Protein AF-A0A931U304-F1 (afdb_monomer_lite)

Sequence (114 aa):
MSAVVHAPSERRDVPLDFAAANCLLHEWGWTDGLPVIPPTEDLVRAMLARSPDPPGHVLGKMEPLNGTVTVEKVAANAVMAGCEPAYFPVVLASVKAVLQEQFQVGSTACTTGG

Structure (mmCIF, N/CA/C/O backbone):
data_AF-A0A931U304-F1
#
_entry.id   AF-A0A931U304-F1
#
loop_
_atom_site.group_PDB
_atom_site.id
_atom_site.type_symbol
_atom_site.label_atom_id
_atom_site.label_alt_id
_atom_site.label_comp_id
_atom_site.label_asym_id
_atom_site.label_entity_id
_atom_site.label_seq_id
_atom_site.pdbx_PDB_ins_code
_atom_site.Cartn_x
_atom_site.Cartn_y
_atom_site.Cartn_z
_atom_site.occupancy
_atom_site.B_iso_or_equiv
_atom_site.auth_seq_id
_atom_site.auth_comp_id
_atom_site.auth_asym_id
_atom_site.auth_atom_id
_atom_site.pdbx_PDB_model_num
ATOM 1 N N . MET A 1 1 ? -22.365 20.916 11.677 1.00 36.47 1 MET A N 1
ATOM 2 C CA . MET A 1 1 ? -21.921 19.582 11.222 1.00 36.47 1 MET A CA 1
ATOM 3 C C . MET A 1 1 ? -21.054 19.787 9.994 1.00 36.47 1 MET A C 1
ATOM 5 O O . MET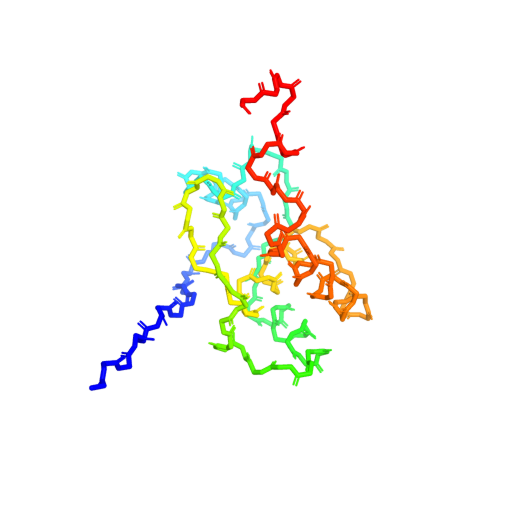 A 1 1 ? -21.590 20.174 8.968 1.00 36.47 1 MET A O 1
ATOM 9 N N . SER A 1 2 ? -19.735 19.647 10.117 1.00 30.95 2 SER A N 1
ATOM 10 C CA . SER A 1 2 ? -18.829 19.722 8.965 1.00 30.95 2 SER A CA 1
ATOM 11 C C . SER A 1 2 ? -18.521 18.295 8.526 1.00 30.95 2 SER A C 1
ATOM 13 O O . SER A 1 2 ? -18.055 17.503 9.344 1.00 30.95 2 SER A O 1
ATOM 15 N N . ALA A 1 3 ? -18.839 17.940 7.282 1.00 36.00 3 ALA A N 1
ATOM 16 C CA . ALA A 1 3 ? -18.410 16.673 6.706 1.00 36.00 3 ALA A CA 1
ATOM 17 C C . ALA A 1 3 ? -16.949 16.839 6.280 1.00 36.00 3 ALA A C 1
ATOM 19 O O . ALA A 1 3 ? -16.651 17.578 5.343 1.00 36.00 3 ALA A O 1
ATOM 20 N N . VAL A 1 4 ? -16.026 16.195 6.994 1.00 41.12 4 VAL A N 1
ATOM 21 C CA . VAL A 1 4 ? -14.629 16.127 6.560 1.00 41.12 4 VAL A CA 1
ATOM 22 C C . VAL A 1 4 ? -14.581 15.198 5.348 1.00 41.12 4 VAL A C 1
ATOM 24 O O . VAL A 1 4 ? -14.669 13.980 5.482 1.00 41.12 4 VAL A O 1
ATOM 27 N N . VAL A 1 5 ? -14.494 15.777 4.150 1.00 45.78 5 VAL A N 1
ATOM 28 C CA . VAL A 1 5 ? -14.226 15.028 2.919 1.00 45.78 5 VAL A CA 1
ATOM 29 C C . VAL A 1 5 ? -12.732 14.725 2.901 1.00 45.78 5 VAL A C 1
ATOM 31 O O . VAL A 1 5 ? -11.908 15.617 2.712 1.00 45.78 5 VAL A O 1
ATOM 34 N N . HIS A 1 6 ? -12.370 13.472 3.154 1.00 57.69 6 HIS A N 1
ATOM 35 C CA . HIS A 1 6 ? -10.987 13.029 3.038 1.00 57.69 6 HIS A CA 1
ATOM 36 C C . HIS A 1 6 ? -10.621 12.849 1.561 1.00 57.69 6 HIS A C 1
ATOM 38 O O . HIS A 1 6 ? -11.390 12.264 0.800 1.00 57.69 6 HIS A O 1
ATOM 44 N N . ALA A 1 7 ? -9.460 13.370 1.152 1.00 56.59 7 ALA A N 1
ATOM 45 C CA . ALA A 1 7 ? -9.050 13.353 -0.247 1.00 56.59 7 ALA A CA 1
ATOM 46 C C . ALA A 1 7 ? -8.864 11.908 -0.765 1.00 56.59 7 ALA A C 1
ATOM 48 O O . ALA A 1 7 ? -8.231 11.098 -0.069 1.00 56.59 7 ALA A O 1
ATOM 49 N N . PRO A 1 8 ? -9.391 11.587 -1.964 1.00 63.69 8 PRO A N 1
ATOM 50 C CA . PRO A 1 8 ? -9.156 10.306 -2.621 1.00 63.69 8 PRO A CA 1
ATOM 51 C C . PRO A 1 8 ? -7.676 10.137 -2.981 1.00 63.69 8 PRO A C 1
ATOM 53 O O . PRO A 1 8 ? -6.895 11.092 -2.944 1.00 63.69 8 PRO A O 1
ATOM 56 N N . SER A 1 9 ? -7.289 8.911 -3.321 1.00 78.50 9 SER A N 1
ATOM 57 C CA . SER A 1 9 ? -5.927 8.622 -3.779 1.00 78.50 9 SER A CA 1
ATOM 58 C C . SER A 1 9 ? -5.664 9.331 -5.113 1.00 78.50 9 SER A C 1
ATOM 60 O O . SER A 1 9 ? -6.528 9.345 -5.992 1.00 78.50 9 SER A O 1
ATOM 62 N N . GLU A 1 10 ? -4.488 9.943 -5.265 1.00 86.12 10 GLU A N 1
ATOM 63 C CA . GLU A 1 10 ? -4.092 10.608 -6.510 1.00 86.12 10 GLU A CA 1
ATOM 64 C C . GLU A 1 10 ? -3.753 9.563 -7.581 1.00 86.12 10 GLU A C 1
ATOM 66 O O . GLU A 1 10 ? -3.066 8.582 -7.300 1.00 86.12 10 GLU A O 1
ATOM 71 N N . ARG A 1 11 ? -4.223 9.777 -8.814 1.00 88.25 11 ARG A N 1
ATOM 72 C CA . ARG A 1 11 ? -3.891 8.936 -9.968 1.00 88.25 11 ARG A CA 1
ATOM 73 C C . ARG A 1 11 ? -2.825 9.660 -10.778 1.00 88.25 11 ARG A C 1
ATOM 75 O O . ARG A 1 11 ? -3.022 10.823 -11.125 1.00 88.25 11 ARG A O 1
ATOM 82 N N . ARG A 1 12 ? -1.714 8.981 -11.057 1.00 88.19 12 ARG A N 1
ATOM 83 C CA . ARG A 1 12 ? -0.588 9.517 -11.829 1.00 88.19 12 ARG A CA 1
ATOM 84 C C . ARG A 1 12 ? -0.258 8.571 -12.970 1.00 88.19 12 ARG A C 1
ATOM 86 O O . ARG A 1 12 ? -0.201 7.362 -12.758 1.00 88.19 12 ARG A O 1
ATOM 93 N N . ASP A 1 13 ? -0.009 9.130 -14.146 1.00 84.94 13 ASP A N 1
ATOM 94 C CA . ASP A 1 13 ? 0.512 8.359 -15.268 1.00 84.94 13 ASP A CA 1
ATOM 95 C C . ASP A 1 13 ? 1.967 7.978 -14.985 1.00 84.94 13 ASP A C 1
ATOM 97 O O . ASP A 1 13 ? 2.800 8.826 -14.654 1.00 84.94 13 ASP A O 1
ATOM 101 N N . VAL A 1 14 ? 2.265 6.687 -15.103 1.00 78.88 14 VAL A N 1
ATOM 102 C CA . VAL A 1 14 ? 3.603 6.123 -14.913 1.00 78.88 14 VAL A CA 1
ATOM 103 C C . VAL A 1 14 ? 4.004 5.317 -16.147 1.00 78.88 14 VAL A C 1
ATOM 105 O O . VAL A 1 14 ? 3.135 4.793 -16.850 1.00 78.88 14 VAL A O 1
ATOM 108 N N . PRO A 1 15 ? 5.310 5.191 -16.432 1.00 81.88 15 PRO A N 1
ATOM 109 C CA . PRO A 1 15 ? 5.797 4.285 -17.458 1.00 81.88 15 PRO A CA 1
ATOM 110 C C . PRO A 1 15 ? 5.278 2.864 -17.222 1.00 81.88 15 PRO A C 1
ATOM 112 O O . PRO A 1 15 ? 5.230 2.390 -16.090 1.00 81.88 15 PRO A O 1
ATOM 115 N N . LEU A 1 16 ? 4.943 2.162 -18.306 1.00 75.75 16 LEU A N 1
ATOM 116 C CA . LEU A 1 16 ? 4.582 0.740 -18.249 1.00 75.75 16 LEU A CA 1
ATOM 117 C C . LEU A 1 16 ? 5.798 -0.165 -17.995 1.00 75.75 16 LEU A C 1
ATOM 119 O O . LEU A 1 16 ? 5.641 -1.347 -17.701 1.00 75.75 16 LEU A O 1
ATOM 123 N N . ASP A 1 17 ? 7.007 0.386 -18.122 1.00 92.62 17 ASP A N 1
ATOM 124 C CA . ASP A 1 17 ? 8.238 -0.306 -17.771 1.00 92.62 17 ASP A CA 1
ATOM 125 C C . ASP A 1 17 ? 8.371 -0.440 -16.248 1.00 92.62 17 ASP A C 1
ATOM 127 O O . ASP A 1 17 ? 8.302 0.542 -15.507 1.00 92.62 17 ASP A O 1
ATOM 131 N N . PHE A 1 18 ? 8.588 -1.672 -15.787 1.00 90.88 18 PHE A N 1
ATOM 132 C CA . PHE A 1 18 ? 8.634 -2.000 -14.364 1.00 90.88 18 PHE A CA 1
ATOM 133 C C . PHE A 1 18 ? 9.766 -1.278 -13.622 1.00 90.88 18 PHE A C 1
ATOM 135 O O . PHE A 1 18 ? 9.564 -0.824 -12.492 1.00 90.88 18 PHE A O 1
ATOM 142 N N . ALA A 1 19 ? 10.949 -1.168 -14.235 1.00 93.56 19 ALA A N 1
ATOM 143 C CA . ALA A 1 19 ? 12.096 -0.527 -13.602 1.00 93.56 19 ALA A CA 1
ATOM 144 C C . ALA A 1 19 ? 11.876 0.987 -13.497 1.00 93.56 19 ALA A C 1
ATOM 146 O O . ALA A 1 19 ? 12.021 1.553 -12.414 1.00 93.56 19 ALA A O 1
ATOM 147 N N . ALA A 1 20 ? 11.437 1.626 -14.583 1.00 94.12 20 ALA A N 1
ATOM 148 C CA . ALA A 1 20 ? 11.132 3.052 -14.603 1.00 94.12 20 ALA A CA 1
ATOM 149 C C . ALA A 1 20 ? 9.996 3.423 -13.634 1.00 94.12 20 ALA A C 1
ATOM 151 O O . ALA A 1 20 ? 10.092 4.433 -12.937 1.00 94.12 20 ALA A O 1
ATOM 152 N N . ALA A 1 21 ? 8.950 2.594 -13.535 1.00 93.19 21 ALA A N 1
ATOM 153 C CA . ALA A 1 21 ? 7.884 2.790 -12.555 1.00 93.19 21 ALA A CA 1
ATOM 154 C C . ALA A 1 21 ? 8.426 2.754 -11.117 1.00 93.19 21 ALA A C 1
ATOM 156 O O . ALA A 1 21 ? 8.121 3.640 -10.324 1.00 93.19 21 ALA A O 1
ATOM 157 N N . ASN A 1 22 ? 9.274 1.776 -10.785 1.00 94.75 22 ASN A N 1
ATOM 158 C CA . ASN A 1 22 ? 9.873 1.676 -9.453 1.00 94.75 22 ASN A CA 1
ATOM 159 C C . ASN A 1 22 ? 10.812 2.848 -9.125 1.00 94.75 22 ASN A C 1
ATOM 161 O O . ASN A 1 22 ? 10.788 3.330 -7.993 1.00 94.75 22 ASN A O 1
ATOM 165 N N . CYS A 1 23 ? 11.575 3.358 -10.101 1.00 94.88 23 CYS A N 1
ATOM 166 C CA . CYS A 1 23 ? 12.370 4.575 -9.918 1.00 94.88 23 CYS A CA 1
ATOM 167 C C . CYS A 1 23 ? 11.489 5.770 -9.526 1.00 94.88 23 CYS A C 1
ATOM 169 O O . CYS A 1 23 ? 11.780 6.435 -8.536 1.00 94.88 23 CYS A O 1
ATOM 171 N N . LEU A 1 24 ? 10.373 5.994 -10.227 1.00 94.12 24 LEU A N 1
ATOM 172 C CA . LEU A 1 24 ? 9.454 7.093 -9.907 1.00 94.12 24 LEU A CA 1
ATOM 173 C C . LEU A 1 24 ? 8.784 6.933 -8.538 1.00 94.12 24 LEU A C 1
ATOM 175 O O . LEU A 1 24 ? 8.667 7.902 -7.791 1.00 94.12 24 LEU A O 1
ATOM 179 N N . LEU A 1 25 ? 8.356 5.716 -8.187 1.00 92.88 25 LEU A N 1
ATOM 180 C CA . LEU A 1 25 ? 7.752 5.443 -6.878 1.00 92.88 25 LEU A CA 1
ATOM 181 C C . LEU A 1 25 ? 8.733 5.736 -5.734 1.00 92.88 25 LEU A C 1
ATOM 183 O O . LEU A 1 25 ? 8.331 6.281 -4.702 1.00 92.88 25 LEU A O 1
ATOM 187 N N . HIS A 1 26 ? 10.016 5.433 -5.935 1.00 95.19 26 HIS A N 1
ATOM 188 C CA . HIS A 1 26 ? 11.066 5.787 -4.988 1.00 95.19 26 HIS A CA 1
ATOM 189 C C . HIS A 1 26 ? 11.324 7.301 -4.945 1.00 95.19 26 HIS A C 1
ATOM 191 O O . HIS A 1 26 ? 11.381 7.874 -3.858 1.00 95.19 26 HIS A O 1
ATOM 197 N N . GLU A 1 27 ? 11.405 7.974 -6.097 1.00 94.88 27 GLU A N 1
ATOM 198 C CA . GLU A 1 27 ? 11.568 9.436 -6.181 1.00 94.88 27 GLU A CA 1
ATOM 199 C C . GLU A 1 27 ? 10.426 10.199 -5.486 1.00 94.88 27 GLU A C 1
ATOM 201 O O . GLU A 1 27 ? 10.644 11.262 -4.905 1.00 94.88 27 GLU A O 1
ATOM 206 N N . TRP A 1 28 ? 9.209 9.649 -5.492 1.00 92.44 28 TRP A N 1
ATOM 207 C CA . TRP A 1 28 ? 8.061 10.194 -4.757 1.00 92.44 28 TRP A CA 1
ATOM 208 C C . TRP A 1 28 ? 8.047 9.844 -3.264 1.00 92.44 28 TRP A C 1
ATOM 210 O O . TRP A 1 28 ? 7.168 10.316 -2.539 1.00 92.44 28 TRP A O 1
ATOM 220 N N . GLY A 1 29 ? 8.987 9.021 -2.799 1.00 92.50 29 GLY A N 1
ATOM 221 C CA . GLY A 1 29 ? 9.076 8.569 -1.413 1.00 92.50 29 GLY A CA 1
ATOM 222 C C . GLY A 1 29 ? 7.994 7.562 -1.017 1.00 92.50 29 GLY A C 1
ATOM 223 O O . GLY A 1 29 ? 7.640 7.484 0.157 1.00 92.50 29 GLY A O 1
ATOM 224 N N . TRP A 1 30 ? 7.423 6.822 -1.973 1.00 90.94 30 TRP A N 1
ATOM 225 C CA . TRP A 1 30 ? 6.401 5.801 -1.692 1.00 90.94 30 TRP A CA 1
ATOM 226 C C . TRP A 1 30 ? 7.007 4.438 -1.355 1.00 90.94 30 TRP A C 1
ATOM 228 O O . TRP A 1 30 ? 6.327 3.588 -0.782 1.00 90.94 30 TRP A O 1
ATOM 238 N N . THR A 1 31 ? 8.275 4.229 -1.703 1.00 92.75 31 THR A N 1
ATOM 239 C CA . THR A 1 31 ? 9.028 3.007 -1.419 1.00 92.75 31 THR A CA 1
ATOM 240 C C . THR A 1 31 ? 10.396 3.352 -0.841 1.00 92.75 31 THR A C 1
ATOM 242 O O . THR A 1 31 ? 10.930 4.447 -1.038 1.00 92.75 31 THR A O 1
ATOM 245 N N . ASP A 1 32 ? 10.993 2.392 -0.148 1.00 93.31 32 ASP A N 1
ATOM 246 C CA . ASP A 1 32 ? 12.338 2.479 0.429 1.00 93.31 32 ASP A CA 1
ATOM 247 C C . ASP A 1 32 ? 13.465 2.228 -0.594 1.00 93.31 32 ASP A C 1
ATOM 249 O O . ASP A 1 32 ? 14.641 2.217 -0.237 1.00 93.31 32 ASP A O 1
ATOM 253 N N . GLY A 1 33 ? 13.109 2.048 -1.869 1.00 92.19 33 GLY A N 1
ATOM 254 C CA . GLY A 1 33 ? 14.025 1.715 -2.959 1.00 92.19 33 GLY A CA 1
ATOM 255 C C . GLY A 1 33 ? 14.021 0.233 -3.336 1.00 92.19 33 GLY A C 1
ATOM 256 O O . GLY A 1 33 ? 14.594 -0.122 -4.369 1.00 92.19 33 GLY A O 1
ATOM 257 N N . LEU A 1 34 ? 13.351 -0.634 -2.566 1.00 95.06 34 LEU A N 1
ATOM 258 C CA . LEU A 1 34 ? 13.099 -2.006 -2.998 1.00 95.06 34 LEU A CA 1
ATOM 259 C C . LEU A 1 34 ? 12.006 -2.055 -4.080 1.00 95.06 34 LEU A C 1
ATOM 261 O O . LEU A 1 34 ? 11.081 -1.235 -4.067 1.00 95.06 34 LEU A O 1
ATOM 265 N N . PRO A 1 35 ? 12.081 -3.021 -5.017 1.00 95.12 35 PRO A N 1
ATOM 266 C CA . PRO A 1 35 ? 11.059 -3.180 -6.039 1.00 95.12 35 PRO A CA 1
ATOM 267 C C . PRO A 1 35 ? 9.708 -3.570 -5.434 1.00 95.12 35 PRO A C 1
ATOM 269 O O . PRO A 1 35 ? 9.620 -4.504 -4.637 1.00 95.12 35 PRO A O 1
ATOM 272 N N . VAL A 1 36 ? 8.650 -2.909 -5.891 1.00 96.19 36 VAL A N 1
ATOM 273 C CA . VAL A 1 36 ? 7.249 -3.203 -5.571 1.00 96.19 36 VAL A CA 1
ATOM 274 C C . VAL A 1 36 ? 6.457 -3.470 -6.847 1.00 96.19 36 VAL A C 1
ATOM 276 O O . VAL A 1 36 ? 6.895 -3.135 -7.953 1.00 96.19 36 VAL A O 1
ATOM 279 N N . ILE A 1 37 ? 5.262 -4.047 -6.709 1.00 95.81 37 ILE A N 1
ATOM 280 C CA . ILE A 1 37 ? 4.304 -4.096 -7.820 1.00 95.81 37 ILE A CA 1
ATOM 281 C C . ILE A 1 37 ? 3.647 -2.712 -7.951 1.00 95.81 37 ILE A C 1
ATOM 283 O O . ILE A 1 37 ? 3.010 -2.260 -7.000 1.00 95.81 37 ILE A O 1
ATOM 287 N N . PRO A 1 38 ? 3.747 -2.016 -9.097 1.00 94.00 38 PRO A N 1
ATOM 288 C CA . PRO A 1 38 ? 3.092 -0.722 -9.250 1.00 94.00 38 PRO A CA 1
ATOM 289 C C . PRO A 1 38 ? 1.570 -0.844 -9.042 1.00 94.00 38 PRO A C 1
ATOM 291 O O . PRO A 1 38 ? 0.951 -1.726 -9.649 1.00 94.00 38 PRO A O 1
ATOM 294 N N . PRO A 1 39 ? 0.945 0.016 -8.214 1.00 94.56 39 PRO A N 1
ATOM 295 C CA . PRO A 1 39 ? -0.479 -0.062 -7.896 1.00 94.56 39 PRO A CA 1
ATOM 296 C C . PRO A 1 39 ? -1.334 0.476 -9.050 1.00 94.56 39 PRO A C 1
ATOM 298 O O . PRO A 1 39 ? -1.939 1.541 -8.961 1.00 94.56 39 PRO A O 1
ATOM 301 N N . THR A 1 40 ? -1.359 -0.254 -10.165 1.00 93.50 40 THR A N 1
ATOM 302 C CA . THR A 1 40 ? -2.176 0.091 -11.333 1.00 93.50 40 THR A CA 1
ATOM 303 C C . THR A 1 40 ? -3.664 0.017 -10.999 1.00 93.50 40 THR A C 1
ATOM 305 O O . THR A 1 40 ? -4.092 -0.766 -10.147 1.00 93.50 40 THR A O 1
ATOM 308 N N . GLU A 1 41 ? -4.471 0.814 -11.701 1.00 93.06 41 GLU A N 1
ATOM 309 C CA . GLU A 1 41 ? -5.917 0.911 -11.468 1.00 93.06 41 GLU A CA 1
ATOM 310 C C . GLU A 1 41 ? -6.609 -0.462 -11.512 1.00 93.06 41 GLU A C 1
ATOM 312 O O . GLU A 1 41 ? -7.468 -0.746 -10.679 1.00 93.06 41 GLU A O 1
ATOM 317 N N . ASP A 1 42 ? -6.212 -1.343 -12.434 1.00 95.25 42 ASP A N 1
ATOM 318 C CA . ASP A 1 42 ? -6.811 -2.674 -12.569 1.00 95.25 42 ASP A CA 1
ATOM 319 C C . ASP A 1 42 ? -6.490 -3.584 -11.377 1.00 95.25 42 ASP A C 1
ATOM 321 O O . ASP A 1 42 ? -7.376 -4.273 -10.863 1.00 95.25 42 ASP A O 1
ATOM 325 N N . LEU A 1 43 ? -5.248 -3.549 -10.882 1.00 96.31 43 LEU A N 1
ATOM 326 C CA . LEU A 1 43 ? -4.843 -4.320 -9.704 1.00 96.31 43 LEU A CA 1
ATOM 327 C C . LEU A 1 43 ? -5.524 -3.796 -8.434 1.00 96.31 43 LEU A C 1
ATOM 329 O O . LEU A 1 43 ? -6.018 -4.581 -7.620 1.00 96.31 43 LEU A O 1
ATOM 333 N N . VAL A 1 44 ? -5.616 -2.472 -8.282 1.00 97.12 44 VAL A N 1
ATOM 334 C CA . VAL A 1 44 ? -6.319 -1.850 -7.149 1.00 97.12 44 VAL A CA 1
ATOM 335 C C . VAL A 1 44 ? -7.814 -2.163 -7.209 1.00 97.12 44 VAL A C 1
ATOM 337 O O . VAL A 1 44 ? -8.411 -2.523 -6.193 1.00 97.12 44 VAL A O 1
ATOM 340 N N . ARG A 1 45 ? -8.433 -2.124 -8.394 1.00 97.44 45 ARG A N 1
ATOM 341 C CA . ARG A 1 45 ? -9.837 -2.517 -8.582 1.00 97.44 45 ARG A CA 1
ATOM 342 C C . ARG A 1 45 ? -10.073 -3.976 -8.193 1.00 97.44 45 ARG A C 1
ATOM 344 O O . ARG A 1 45 ? -11.084 -4.268 -7.554 1.00 97.44 45 ARG A O 1
ATOM 351 N N . ALA A 1 46 ? -9.148 -4.874 -8.534 1.00 98.19 46 ALA A N 1
ATOM 352 C CA . ALA A 1 46 ? -9.233 -6.280 -8.147 1.00 98.19 46 ALA A CA 1
ATOM 353 C C . ALA A 1 46 ? -9.212 -6.462 -6.618 1.00 98.19 46 ALA A C 1
ATOM 355 O O . ALA A 1 46 ? -9.997 -7.251 -6.095 1.00 98.19 46 ALA A O 1
ATOM 356 N N . MET A 1 47 ? -8.386 -5.695 -5.896 1.00 98.06 47 MET A N 1
ATOM 357 C CA . MET A 1 47 ? -8.394 -5.663 -4.426 1.00 98.06 47 MET A CA 1
ATOM 358 C C . MET A 1 47 ? -9.720 -5.135 -3.875 1.00 98.06 47 MET A C 1
ATOM 360 O O . MET A 1 47 ? -10.358 -5.772 -3.037 1.00 98.06 47 MET A O 1
ATOM 364 N N . LEU A 1 48 ? -10.175 -3.989 -4.384 1.00 97.75 48 LEU A N 1
ATOM 365 C CA . LEU A 1 48 ? -11.404 -3.335 -3.934 1.00 97.75 48 LEU A CA 1
ATOM 366 C C . LEU A 1 48 ? -12.647 -4.208 -4.133 1.00 97.75 48 LEU A C 1
ATOM 368 O O . LEU A 1 48 ? -13.539 -4.186 -3.290 1.00 97.75 48 LEU A O 1
ATOM 372 N N . ALA A 1 49 ? -12.686 -5.035 -5.181 1.00 97.94 49 ALA A N 1
ATOM 373 C CA . ALA A 1 49 ? -13.762 -6.003 -5.410 1.00 97.94 49 ALA A CA 1
ATOM 374 C C . ALA A 1 49 ? -13.876 -7.076 -4.306 1.00 97.94 49 ALA A C 1
ATOM 376 O O . ALA A 1 49 ? -14.874 -7.795 -4.239 1.00 97.94 49 ALA A O 1
ATOM 377 N N . ARG A 1 50 ? -12.856 -7.209 -3.451 1.00 97.75 50 ARG A N 1
ATOM 378 C CA . ARG A 1 50 ? -12.825 -8.125 -2.300 1.00 97.75 50 ARG A CA 1
ATOM 379 C C . ARG A 1 50 ? -13.125 -7.410 -0.981 1.00 97.75 50 ARG A C 1
ATOM 381 O O . ARG A 1 50 ? -13.224 -8.068 0.048 1.00 97.75 50 ARG A O 1
ATOM 388 N N . SER A 1 51 ? -13.286 -6.089 -1.000 1.00 95.88 51 SER A N 1
ATOM 389 C CA . SER A 1 51 ? -13.618 -5.295 0.181 1.00 95.88 51 SER A CA 1
ATOM 390 C C . SER A 1 51 ? -15.114 -5.362 0.511 1.00 95.88 51 SER A C 1
ATOM 392 O O . SER A 1 51 ? -15.936 -5.222 -0.395 1.00 95.88 51 SER A O 1
ATOM 394 N N . PRO A 1 52 ? -15.500 -5.492 1.795 1.00 92.94 52 PRO A N 1
ATOM 395 C CA . PRO A 1 52 ? -16.876 -5.255 2.230 1.00 92.94 52 PRO A CA 1
ATOM 396 C C . PRO A 1 52 ? -17.236 -3.758 2.285 1.00 92.94 52 PRO A C 1
ATOM 398 O O . PRO A 1 52 ? -18.413 -3.412 2.245 1.00 92.94 52 PRO A O 1
ATOM 401 N N . ASP A 1 53 ? -16.237 -2.874 2.376 1.00 94.75 53 ASP A N 1
ATOM 402 C CA . ASP A 1 53 ? -16.405 -1.426 2.526 1.00 94.75 53 ASP A CA 1
ATOM 403 C C . ASP A 1 53 ? -16.099 -0.682 1.213 1.00 94.75 53 ASP A C 1
ATOM 405 O O . ASP A 1 53 ? -15.232 -1.125 0.448 1.00 94.75 53 ASP A O 1
ATOM 409 N N . PRO A 1 54 ? -16.744 0.471 0.944 1.00 95.25 54 PRO A N 1
ATOM 410 C CA . PRO A 1 54 ? -16.493 1.234 -0.274 1.00 95.25 54 PRO A CA 1
ATOM 411 C C . PRO A 1 54 ? -15.088 1.873 -0.277 1.00 95.25 54 PRO A C 1
ATOM 413 O O . PRO A 1 54 ? -14.556 2.184 0.789 1.00 95.25 54 PRO A O 1
ATOM 416 N N . PRO A 1 55 ? -14.497 2.168 -1.454 1.00 94.81 55 PRO A N 1
ATOM 417 C CA . PRO A 1 55 ? -13.108 2.641 -1.563 1.00 94.81 55 PRO A CA 1
ATOM 418 C C . PRO A 1 55 ? -12.799 3.915 -0.757 1.00 94.81 55 PRO A C 1
ATOM 420 O O . PRO A 1 55 ? -11.724 4.049 -0.173 1.00 94.81 55 PRO A O 1
ATOM 423 N N . GLY A 1 56 ? -13.761 4.839 -0.692 1.00 94.25 56 GLY A N 1
ATOM 424 C CA . GLY A 1 56 ? -13.644 6.094 0.055 1.00 94.25 56 GLY A CA 1
ATOM 425 C C . GLY A 1 56 ? -13.909 5.972 1.557 1.00 94.25 56 GLY A C 1
ATOM 426 O O . GLY A 1 56 ? -13.842 6.979 2.258 1.00 94.25 56 GLY A O 1
ATOM 427 N N . HIS A 1 57 ? -14.237 4.780 2.068 1.00 95.31 57 HIS A N 1
ATOM 428 C CA . HIS A 1 57 ? -14.461 4.589 3.496 1.00 95.31 57 HIS A CA 1
ATOM 429 C C . HIS A 1 57 ? -13.164 4.836 4.272 1.00 95.31 57 HIS A C 1
ATOM 431 O O . HIS A 1 57 ? -12.107 4.291 3.946 1.00 95.31 57 HIS A O 1
ATOM 437 N N . VAL A 1 58 ? -13.261 5.682 5.294 1.00 96.19 58 VAL A N 1
ATOM 438 C CA . VAL A 1 58 ? -12.141 6.090 6.140 1.00 96.19 58 VAL A CA 1
ATOM 439 C C . VAL A 1 58 ? -12.096 5.171 7.348 1.00 96.19 58 VAL A C 1
ATOM 441 O O . VAL A 1 58 ? -13.039 5.131 8.132 1.00 96.19 58 VAL A O 1
ATOM 444 N N . LEU A 1 59 ? -10.985 4.455 7.494 1.00 95.06 59 LEU A N 1
ATOM 445 C CA . LEU A 1 59 ? -10.760 3.516 8.592 1.00 95.06 59 LEU A CA 1
ATOM 446 C C . LEU A 1 59 ? -10.221 4.219 9.843 1.00 95.06 59 LEU A C 1
ATOM 448 O O . LEU A 1 59 ? -10.430 3.743 10.952 1.00 95.06 59 LEU A O 1
ATOM 452 N N . GLY A 1 60 ? -9.522 5.344 9.667 1.00 94.50 60 GLY A N 1
ATOM 453 C CA . GLY A 1 60 ? -8.928 6.107 10.760 1.00 94.50 60 GLY A CA 1
ATOM 454 C C . GLY A 1 60 ? -7.738 6.952 10.311 1.00 94.50 60 GLY A C 1
ATOM 455 O O . GLY A 1 60 ? -7.565 7.241 9.122 1.00 94.50 60 GLY A O 1
ATOM 456 N N . LYS A 1 61 ? -6.907 7.345 11.278 1.00 94.25 61 LYS A N 1
ATOM 457 C CA . LYS A 1 61 ? -5.614 7.998 11.047 1.00 94.25 61 LYS A CA 1
ATOM 458 C C . LYS A 1 61 ? -4.500 7.128 11.612 1.00 94.25 61 LYS A C 1
ATOM 460 O O . LYS A 1 61 ? -4.669 6.567 12.687 1.00 94.25 61 LYS A O 1
ATOM 465 N N . MET A 1 62 ? -3.389 7.027 10.891 1.00 93.12 62 MET A N 1
ATOM 466 C CA . MET A 1 62 ? -2.246 6.206 11.295 1.00 93.12 62 MET A CA 1
ATOM 467 C C . MET A 1 62 ? -1.080 7.087 11.742 1.00 93.12 62 MET A C 1
ATOM 469 O O . MET A 1 62 ? -0.616 7.941 10.981 1.00 93.12 62 MET A O 1
ATOM 473 N N . GLU A 1 63 ? -0.620 6.886 12.974 1.00 90.62 63 GLU A N 1
ATOM 474 C CA . GLU A 1 63 ? 0.622 7.470 13.491 1.00 90.62 63 GLU A CA 1
ATOM 475 C C . GLU A 1 63 ? 1.846 6.929 12.727 1.00 90.62 63 GLU A C 1
ATOM 477 O O . GLU A 1 63 ? 1.778 5.833 12.168 1.00 90.62 63 GLU A O 1
ATOM 482 N N . PRO A 1 64 ? 2.971 7.668 12.673 1.00 88.31 64 PRO A N 1
ATOM 483 C CA . PRO A 1 64 ? 3.214 8.977 13.297 1.00 88.31 64 PRO A CA 1
ATOM 484 C C . PRO A 1 64 ? 2.731 10.166 12.453 1.00 88.31 64 PRO A C 1
ATOM 486 O O . PRO A 1 64 ? 2.427 11.233 12.983 1.00 88.31 64 PRO A O 1
ATOM 489 N N . LEU A 1 65 ? 2.613 9.991 11.134 1.00 88.88 65 LEU A N 1
ATOM 490 C CA . LEU A 1 65 ? 2.265 11.080 10.213 1.00 88.88 65 LEU A CA 1
ATOM 491 C C . LEU A 1 65 ? 0.789 11.498 10.289 1.00 88.88 65 LEU A C 1
ATOM 493 O O . LEU A 1 65 ? 0.402 12.498 9.689 1.00 88.88 65 LEU A O 1
ATOM 497 N N . ASN A 1 66 ? -0.044 10.744 11.013 1.00 90.75 66 ASN A N 1
ATOM 498 C CA . ASN A 1 66 ? -1.480 10.981 11.157 1.00 90.75 66 ASN A CA 1
ATOM 499 C C . ASN A 1 66 ? -2.217 11.066 9.808 1.00 90.75 66 ASN A C 1
ATOM 501 O O . ASN A 1 66 ? -3.228 11.764 9.656 1.00 90.75 66 ASN A O 1
ATOM 505 N N . GLY A 1 67 ? -1.710 10.324 8.821 1.00 91.00 67 GLY A N 1
ATOM 506 C CA . GLY A 1 67 ? -2.296 10.230 7.492 1.00 91.00 67 GLY A CA 1
ATOM 507 C C . GLY A 1 67 ? -3.672 9.572 7.547 1.00 91.00 67 GLY A C 1
ATOM 508 O O . GLY A 1 67 ? -3.885 8.622 8.299 1.00 91.0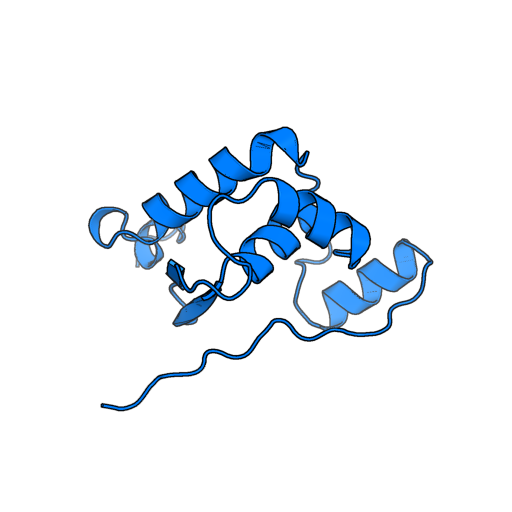0 67 GLY A O 1
ATOM 509 N N . THR A 1 68 ? -4.621 10.067 6.745 1.00 94.81 68 THR A N 1
ATOM 510 C CA . THR A 1 68 ? -5.942 9.427 6.635 1.00 94.81 68 THR A CA 1
ATOM 511 C C . THR A 1 68 ? -5.822 8.099 5.899 1.00 94.81 68 THR A C 1
ATOM 513 O O . THR A 1 68 ? -5.427 8.082 4.726 1.00 94.81 68 THR A O 1
ATOM 516 N N . VAL A 1 69 ? -6.249 7.027 6.563 1.00 95.69 69 VAL A N 1
ATOM 517 C CA . VAL A 1 69 ? -6.307 5.673 6.015 1.00 95.69 69 VAL A CA 1
ATOM 518 C C . VAL A 1 69 ? -7.687 5.426 5.415 1.00 95.69 69 VAL A C 1
ATOM 520 O O . VAL A 1 69 ? -8.696 5.454 6.122 1.00 95.69 69 VAL A O 1
ATOM 523 N N . THR A 1 70 ? -7.730 5.175 4.109 1.00 97.00 70 THR A N 1
ATOM 524 C CA . THR A 1 70 ? -8.938 4.772 3.377 1.00 97.00 70 THR A CA 1
ATOM 525 C C . THR A 1 70 ? -8.785 3.358 2.836 1.00 97.00 70 THR A C 1
ATOM 527 O O . THR A 1 70 ? -7.664 2.870 2.679 1.00 97.00 70 THR A O 1
ATOM 530 N N . VAL A 1 71 ? -9.901 2.707 2.507 1.00 97.31 71 VAL A N 1
ATOM 531 C CA . VAL A 1 71 ? -9.893 1.371 1.885 1.00 97.31 71 VAL A CA 1
ATOM 532 C C . VAL A 1 71 ? -9.091 1.367 0.577 1.00 97.31 71 VAL A C 1
ATOM 534 O O . VAL A 1 71 ? -8.295 0.459 0.359 1.00 97.31 71 VAL A O 1
ATOM 537 N N . GLU A 1 72 ? -9.232 2.400 -0.261 1.00 97.19 72 GLU A N 1
ATOM 538 C CA . GLU A 1 72 ? -8.461 2.549 -1.508 1.00 97.19 72 GLU A CA 1
ATOM 539 C C . GLU A 1 72 ? -6.946 2.613 -1.264 1.00 97.19 72 GLU A C 1
ATOM 541 O O . GLU A 1 72 ? -6.185 1.934 -1.950 1.00 97.19 72 GLU A O 1
ATOM 546 N N . LYS A 1 73 ? -6.495 3.352 -0.243 1.00 96.69 73 LYS A N 1
ATOM 547 C CA . LYS A 1 73 ? -5.066 3.431 0.105 1.00 96.69 73 LYS A CA 1
ATOM 548 C C . LYS A 1 73 ? -4.529 2.105 0.634 1.00 96.69 73 LYS A C 1
ATOM 550 O O . LYS A 1 73 ? -3.415 1.716 0.297 1.00 96.69 73 LYS A O 1
ATOM 555 N N . VAL A 1 74 ? -5.325 1.389 1.430 1.00 97.69 74 VAL A N 1
ATOM 556 C CA . VAL A 1 74 ? -4.959 0.043 1.898 1.00 97.69 74 VAL A CA 1
ATOM 557 C C . VAL A 1 74 ? -4.865 -0.927 0.718 1.00 97.69 74 VAL A C 1
ATOM 559 O O . VAL A 1 74 ? -3.929 -1.719 0.666 1.00 97.69 74 VAL A O 1
ATOM 562 N N . ALA A 1 75 ? -5.775 -0.835 -0.256 1.00 98.12 75 ALA A N 1
ATOM 563 C CA . ALA A 1 75 ? -5.726 -1.624 -1.486 1.00 98.12 75 ALA A CA 1
ATOM 564 C C . ALA A 1 75 ? -4.470 -1.331 -2.318 1.00 98.12 75 ALA A C 1
ATOM 566 O O . ALA A 1 75 ? -3.779 -2.270 -2.705 1.00 98.12 75 ALA A O 1
ATOM 567 N N . ALA A 1 76 ? -4.131 -0.058 -2.536 1.00 97.19 76 ALA A N 1
ATOM 568 C CA . ALA A 1 76 ? -2.907 0.329 -3.241 1.00 97.19 76 ALA A CA 1
ATOM 569 C C . ALA A 1 76 ? -1.645 -0.219 -2.550 1.00 97.19 76 ALA A C 1
ATOM 571 O O . ALA A 1 76 ? -0.813 -0.851 -3.201 1.00 97.19 76 ALA A O 1
ATOM 572 N N . ASN A 1 77 ? -1.553 -0.078 -1.224 1.00 97.00 77 ASN A N 1
ATOM 573 C CA . ASN A 1 77 ? -0.433 -0.616 -0.449 1.00 97.00 77 ASN A CA 1
ATOM 574 C C . ASN A 1 77 ? -0.376 -2.154 -0.498 1.00 97.00 77 ASN A C 1
ATOM 576 O O . ASN A 1 77 ? 0.709 -2.728 -0.567 1.00 97.00 77 ASN A O 1
ATOM 580 N N . ALA A 1 78 ? -1.527 -2.831 -0.497 1.00 98.31 78 ALA A N 1
ATOM 581 C CA . ALA A 1 78 ? -1.592 -4.285 -0.630 1.00 98.31 78 ALA A CA 1
ATOM 582 C C . ALA A 1 78 ? -1.118 -4.757 -2.013 1.00 98.31 78 ALA A C 1
ATOM 584 O O . ALA A 1 78 ? -0.400 -5.753 -2.095 1.00 98.31 78 ALA A O 1
ATOM 585 N N . VAL A 1 79 ? -1.466 -4.036 -3.088 1.00 97.88 79 VAL A N 1
ATOM 586 C CA . VAL A 1 79 ? -0.924 -4.310 -4.429 1.00 97.88 79 VAL A CA 1
ATOM 587 C C . VAL A 1 79 ? 0.587 -4.142 -4.425 1.00 97.88 79 VAL A C 1
ATOM 589 O O . VAL A 1 79 ? 1.280 -5.066 -4.833 1.00 97.88 79 VAL A O 1
ATOM 592 N N . MET A 1 80 ? 1.096 -3.019 -3.909 1.00 96.75 80 MET A N 1
ATOM 593 C CA . MET A 1 80 ? 2.538 -2.763 -3.810 1.00 96.75 80 MET A CA 1
ATOM 594 C C . MET A 1 80 ? 3.289 -3.884 -3.091 1.00 96.75 80 MET A C 1
ATOM 596 O O . MET A 1 80 ? 4.347 -4.306 -3.555 1.00 96.75 80 MET A O 1
ATOM 600 N N . ALA A 1 81 ? 2.704 -4.420 -2.019 1.00 97.56 81 ALA A N 1
ATOM 601 C CA . ALA A 1 81 ? 3.247 -5.548 -1.268 1.00 97.56 81 ALA A CA 1
ATOM 602 C C . ALA A 1 81 ? 3.144 -6.911 -1.988 1.00 97.56 81 ALA A C 1
ATOM 604 O O . ALA A 1 81 ? 3.594 -7.920 -1.448 1.00 97.56 81 ALA A O 1
ATOM 605 N N . GLY A 1 82 ? 2.534 -6.977 -3.174 1.00 97.31 82 GLY A N 1
ATOM 606 C CA . GLY A 1 82 ? 2.332 -8.219 -3.921 1.00 97.31 82 GLY A CA 1
ATOM 607 C C . GLY A 1 82 ? 1.256 -9.133 -3.342 1.00 97.31 82 GLY A C 1
ATOM 608 O O . GLY A 1 82 ? 1.296 -10.345 -3.550 1.00 97.31 82 GLY A O 1
ATOM 609 N N . CYS A 1 83 ? 0.301 -8.574 -2.597 1.00 98.06 83 CYS A N 1
ATOM 610 C CA . CYS A 1 83 ? -0.778 -9.344 -1.996 1.00 98.06 83 CYS A CA 1
ATOM 611 C C . CYS A 1 83 ? -1.685 -9.961 -3.077 1.00 98.06 83 CYS A C 1
ATOM 613 O O . CYS A 1 83 ? -1.971 -9.348 -4.106 1.00 98.06 83 CYS A O 1
ATOM 615 N N . GLU A 1 84 ? -2.183 -11.170 -2.828 1.00 97.75 84 GLU A N 1
ATOM 616 C CA . GLU A 1 84 ? -3.230 -11.769 -3.652 1.00 97.75 84 GLU A CA 1
ATOM 617 C C . GLU A 1 84 ? -4.602 -11.198 -3.248 1.00 97.75 84 GLU A C 1
ATOM 619 O O . GLU A 1 84 ? -4.915 -11.164 -2.052 1.00 97.75 84 GLU A O 1
ATOM 624 N N . PRO A 1 85 ? -5.480 -10.814 -4.199 1.00 98.06 85 PRO A N 1
ATOM 625 C CA . PRO A 1 85 ? -6.784 -10.232 -3.872 1.00 98.06 85 PRO A CA 1
ATOM 626 C C . PRO A 1 85 ? -7.638 -11.079 -2.925 1.00 98.06 85 PRO A C 1
ATOM 628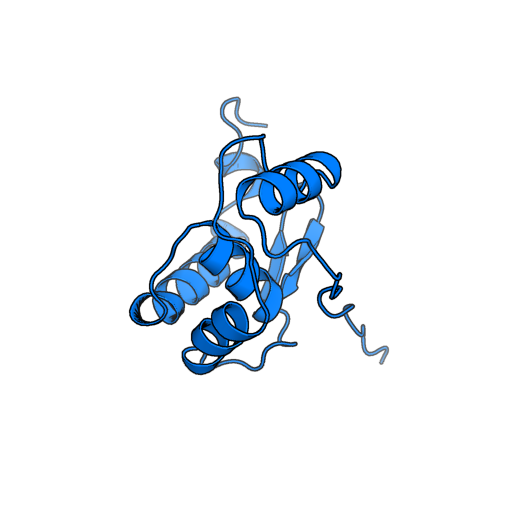 O O . PRO A 1 85 ? -8.365 -10.541 -2.089 1.00 98.06 85 PRO A O 1
ATOM 631 N N . ALA A 1 86 ? -7.533 -12.408 -3.001 1.00 97.81 86 ALA A N 1
ATOM 632 C CA . ALA A 1 86 ? -8.246 -13.315 -2.107 1.00 97.81 86 ALA A CA 1
A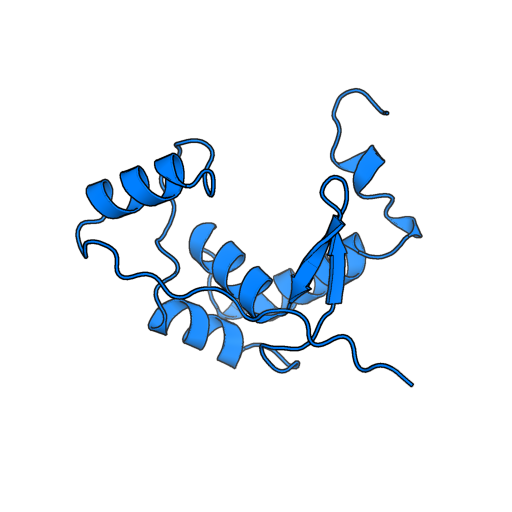TOM 633 C C . ALA A 1 86 ? -7.943 -13.063 -0.615 1.00 97.81 86 ALA A C 1
ATOM 635 O O . ALA A 1 86 ? -8.829 -13.271 0.216 1.00 97.81 86 ALA A O 1
ATOM 636 N N . TYR A 1 87 ? -6.746 -12.566 -0.281 1.00 98.12 87 TYR A N 1
ATOM 637 C CA . TYR A 1 87 ? -6.319 -12.270 1.092 1.00 98.12 87 TYR A CA 1
ATOM 638 C C . TYR A 1 87 ? -6.606 -10.831 1.530 1.00 98.12 87 TYR A C 1
ATOM 640 O O . TYR A 1 87 ? -6.495 -10.522 2.718 1.00 98.12 87 TYR A O 1
ATOM 648 N N . PHE A 1 88 ? -7.031 -9.955 0.617 1.00 98.31 88 PHE A N 1
ATOM 649 C CA . PHE A 1 88 ? -7.304 -8.552 0.927 1.00 98.31 88 PHE A CA 1
ATOM 650 C C . PHE A 1 88 ? -8.268 -8.325 2.111 1.00 98.31 88 PHE A C 1
ATOM 652 O O . PHE A 1 88 ? -7.987 -7.444 2.927 1.00 98.31 88 PHE A O 1
ATOM 659 N N . PRO A 1 89 ? -9.348 -9.116 2.304 1.00 98.12 89 PRO A N 1
ATOM 660 C CA . PRO A 1 89 ? -10.213 -8.962 3.477 1.00 98.12 89 PRO A CA 1
ATOM 661 C C . PRO A 1 89 ? -9.466 -9.110 4.809 1.00 98.12 89 PRO A C 1
ATOM 663 O O . PRO A 1 89 ? -9.789 -8.420 5.776 1.00 98.12 89 PRO A O 1
ATOM 666 N N . VAL A 1 90 ? -8.455 -9.985 4.856 1.00 98.06 90 VAL A N 1
ATOM 667 C CA . VAL A 1 90 ? -7.617 -10.189 6.045 1.00 98.06 90 VAL A CA 1
ATOM 668 C C . VAL A 1 90 ? -6.732 -8.971 6.270 1.00 98.06 90 VAL A C 1
ATOM 670 O O . VAL A 1 90 ? -6.713 -8.449 7.379 1.00 98.06 90 VAL A O 1
ATOM 673 N N . VAL A 1 91 ? -6.082 -8.459 5.219 1.00 98.19 91 VAL A N 1
ATOM 674 C CA . VAL A 1 91 ? -5.279 -7.224 5.292 1.00 98.19 91 VAL A CA 1
ATOM 675 C C . VAL A 1 91 ? -6.120 -6.066 5.828 1.00 98.19 91 VAL A C 1
ATOM 677 O O . VAL A 1 91 ? -5.695 -5.355 6.738 1.00 98.19 91 VAL A O 1
ATOM 680 N N . LEU A 1 92 ? -7.343 -5.905 5.321 1.00 97.94 92 LEU A N 1
ATOM 681 C CA . LEU A 1 92 ? -8.249 -4.851 5.764 1.00 97.94 92 LEU A CA 1
ATOM 682 C C . LEU A 1 92 ? -8.632 -5.001 7.245 1.00 97.94 92 LEU A C 1
ATOM 684 O O . LEU A 1 92 ? -8.637 -4.013 7.983 1.00 97.94 92 LEU A O 1
ATOM 688 N N . ALA A 1 93 ? -8.927 -6.223 7.694 1.00 97.94 93 ALA A N 1
ATOM 689 C CA . ALA A 1 93 ? -9.205 -6.504 9.101 1.00 97.94 93 ALA A CA 1
ATOM 690 C C . ALA A 1 93 ? -7.986 -6.219 9.996 1.00 97.94 93 ALA A C 1
ATOM 692 O O . ALA A 1 93 ? -8.136 -5.605 11.053 1.00 97.94 93 ALA A O 1
ATOM 693 N N . SER A 1 94 ? -6.781 -6.589 9.554 1.00 97.56 94 SER A N 1
ATOM 694 C CA . SER A 1 94 ? -5.534 -6.291 10.263 1.00 97.56 94 SER A CA 1
ATOM 695 C C . SER A 1 94 ? -5.301 -4.789 10.392 1.00 97.56 94 SER A C 1
ATOM 697 O O . SER A 1 94 ? -5.008 -4.319 11.486 1.00 97.56 94 SER A O 1
ATOM 699 N N . VAL A 1 95 ? -5.502 -4.013 9.322 1.00 97.50 95 VAL A N 1
ATOM 700 C CA . VAL A 1 95 ? -5.366 -2.548 9.382 1.00 97.50 95 VAL A CA 1
ATOM 701 C C . VAL A 1 95 ? -6.383 -1.939 10.348 1.00 97.50 95 VAL A C 1
ATOM 703 O O . VAL A 1 95 ? -6.019 -1.074 11.141 1.00 97.50 95 VAL A O 1
ATOM 706 N N . LYS A 1 96 ? -7.637 -2.413 10.349 1.00 96.81 96 LYS A N 1
ATOM 707 C CA . LYS A 1 96 ? -8.646 -1.974 11.330 1.00 96.81 96 LYS A CA 1
ATOM 708 C C . LYS A 1 96 ? -8.209 -2.252 12.769 1.00 96.81 96 LYS A C 1
ATOM 710 O O . LYS A 1 96 ? -8.410 -1.396 13.621 1.00 96.81 96 LYS A O 1
ATOM 715 N N . ALA A 1 97 ? -7.610 -3.415 13.029 1.00 96.75 97 ALA A N 1
ATOM 716 C CA . ALA A 1 97 ? -7.093 -3.768 14.349 1.00 96.75 97 ALA A CA 1
ATOM 717 C C . ALA A 1 97 ? -5.895 -2.891 14.755 1.00 96.75 97 ALA A C 1
ATOM 719 O O . ALA A 1 97 ? -5.862 -2.388 15.872 1.00 96.75 97 ALA A O 1
ATOM 720 N N . VAL A 1 98 ? -4.953 -2.646 13.839 1.00 96.25 98 VAL A N 1
ATOM 721 C CA . VAL A 1 98 ? -3.779 -1.782 14.075 1.00 96.25 98 VAL A CA 1
ATOM 722 C C . VAL A 1 98 ? -4.179 -0.336 14.389 1.00 96.25 98 VAL A C 1
ATOM 724 O O . VAL A 1 98 ? -3.511 0.336 15.168 1.00 96.25 98 VAL A O 1
ATOM 727 N N . LEU A 1 99 ? -5.278 0.145 13.804 1.00 95.81 99 LEU A N 1
ATOM 728 C CA . LEU A 1 99 ? -5.812 1.488 14.052 1.00 95.81 99 LEU A CA 1
ATOM 729 C C . LEU A 1 99 ? -6.547 1.627 15.394 1.00 95.81 99 LEU A C 1
ATOM 731 O O . LEU A 1 99 ? -6.948 2.735 15.750 1.00 95.81 99 LEU A O 1
ATOM 735 N N . GLN A 1 100 ? -6.753 0.536 16.133 1.00 95.50 100 GLN A N 1
ATOM 736 C CA . GLN A 1 100 ? -7.324 0.614 17.470 1.00 95.50 100 GLN A CA 1
ATOM 737 C C . GLN A 1 100 ? -6.312 1.220 18.444 1.00 95.50 100 GLN A C 1
ATOM 739 O O . GLN A 1 100 ? -5.142 0.845 18.460 1.00 95.50 100 GLN A O 1
ATOM 744 N N . GLU A 1 101 ? -6.779 2.116 19.313 1.00 90.44 101 GLU A N 1
ATOM 745 C CA . GLU A 1 101 ? -5.940 2.777 20.320 1.00 90.44 101 GLU A CA 1
ATOM 746 C C . GLU A 1 101 ? -5.191 1.765 21.201 1.00 90.44 101 GLU A C 1
ATOM 748 O O . GLU A 1 101 ? -4.036 1.979 21.558 1.00 90.44 101 GLU A O 1
ATOM 753 N N . GLN A 1 102 ? -5.805 0.617 21.497 1.00 93.75 102 GLN A N 1
ATOM 754 C CA . GLN A 1 102 ? -5.202 -0.437 22.316 1.00 93.75 102 GLN A CA 1
ATOM 755 C C . GLN A 1 102 ? -3.969 -1.081 21.661 1.00 93.75 102 GLN A C 1
ATOM 757 O O . GLN A 1 102 ? -3.138 -1.639 22.373 1.00 93.75 102 GLN A O 1
ATOM 762 N N . PHE A 1 103 ? -3.839 -1.009 20.331 1.00 93.44 103 PHE A N 1
ATOM 763 C CA . PHE A 1 103 ? -2.679 -1.535 19.607 1.00 93.44 103 PHE A CA 1
ATOM 764 C C . PHE A 1 103 ? -1.444 -0.628 19.738 1.00 93.44 103 PHE A C 1
ATOM 766 O O . PHE A 1 103 ? -0.322 -1.110 19.607 1.00 93.44 103 PHE A O 1
ATOM 773 N N . GLN A 1 104 ? -1.633 0.670 20.025 1.00 90.06 104 GLN A N 1
ATOM 774 C CA . GLN A 1 104 ? -0.547 1.641 20.229 1.00 90.06 104 GLN A CA 1
ATOM 775 C C . GLN A 1 104 ? 0.464 1.649 19.063 1.00 90.06 104 GLN A C 1
ATOM 777 O O . GLN A 1 104 ? 1.665 1.450 19.260 1.00 90.06 104 GLN A O 1
ATOM 782 N N . VAL A 1 105 ? -0.023 1.836 17.827 1.00 91.12 105 VAL A N 1
ATOM 783 C CA . VAL A 1 105 ? 0.792 1.707 16.600 1.00 91.12 105 VAL A CA 1
ATOM 784 C C . VAL A 1 105 ? 2.026 2.615 16.584 1.00 91.12 105 VAL A C 1
ATOM 786 O O . VAL A 1 105 ? 3.082 2.175 16.139 1.00 91.12 105 VAL A O 1
ATOM 789 N N . GLY A 1 106 ? 1.946 3.842 17.115 1.00 87.56 106 GLY A N 1
ATOM 790 C CA . GLY A 1 106 ? 3.097 4.746 17.176 1.00 87.56 106 GLY A CA 1
ATOM 791 C C . GLY A 1 106 ? 4.263 4.199 18.004 1.00 87.56 106 GLY A C 1
ATOM 792 O O . GLY A 1 106 ? 5.420 4.360 17.614 1.00 87.56 106 GLY A O 1
ATOM 793 N N . SER A 1 107 ? 3.967 3.496 19.101 1.00 86.94 107 SER A N 1
ATOM 794 C CA . SER A 1 107 ? 4.991 2.880 19.953 1.00 86.94 107 SER A CA 1
ATOM 795 C C . SER A 1 107 ? 5.439 1.522 19.401 1.00 86.94 107 SER A C 1
ATOM 797 O O . SER A 1 107 ? 6.636 1.265 19.282 1.00 86.94 107 SER A O 1
ATOM 799 N N . THR A 1 108 ? 4.499 0.671 18.976 1.00 87.75 108 THR A N 1
ATOM 800 C CA . THR A 1 108 ? 4.803 -0.693 18.497 1.00 87.75 108 THR A CA 1
ATOM 801 C C . THR A 1 108 ? 5.521 -0.734 17.148 1.00 87.75 108 THR A C 1
ATOM 803 O O . THR A 1 108 ? 6.253 -1.687 16.884 1.00 87.75 108 THR A O 1
ATOM 806 N N . ALA A 1 109 ? 5.364 0.291 16.305 1.00 86.31 109 ALA A N 1
ATOM 807 C CA . ALA A 1 109 ? 6.087 0.400 15.037 1.00 86.31 109 ALA A CA 1
ATOM 808 C C . ALA A 1 109 ? 7.540 0.902 15.192 1.00 86.31 109 ALA A C 1
ATOM 810 O O . ALA A 1 109 ?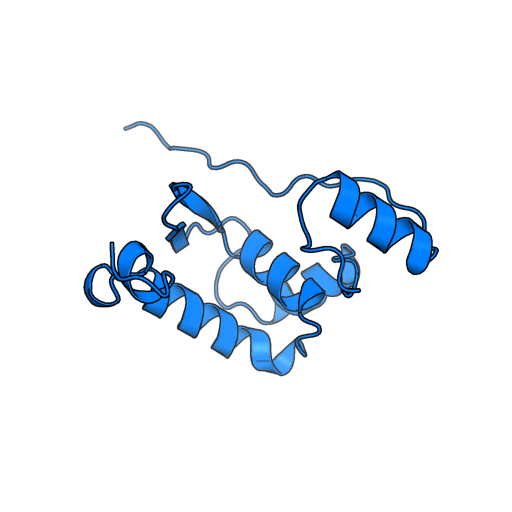 8.289 0.894 14.214 1.00 86.31 109 ALA A O 1
ATOM 811 N N . CYS A 1 110 ? 7.959 1.326 16.392 1.00 80.88 110 CYS A N 1
ATOM 812 C CA . CYS A 1 110 ? 9.302 1.848 16.655 1.00 80.88 110 CYS A CA 1
ATOM 813 C C . CYS A 1 110 ? 10.181 0.820 17.383 1.00 80.88 110 CYS A C 1
ATOM 815 O O . CYS A 1 110 ? 9.826 0.317 18.445 1.00 80.88 110 CYS A O 1
ATOM 817 N N . THR A 1 111 ? 11.391 0.560 16.877 1.00 78.25 111 THR A N 1
ATOM 818 C CA . THR A 1 111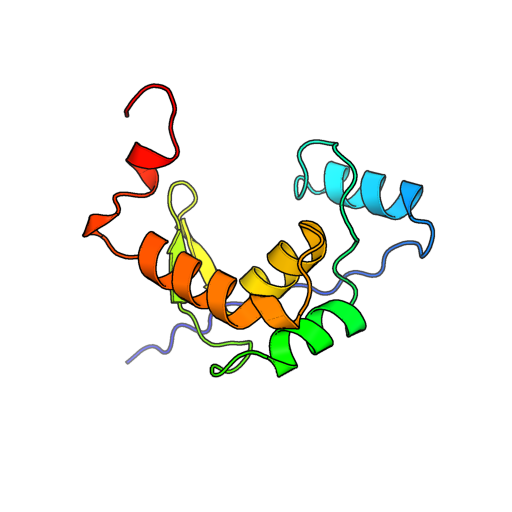 ? 12.328 -0.398 17.501 1.00 78.25 111 THR A CA 1
ATOM 819 C C . THR A 1 111 ? 12.948 0.099 18.810 1.00 78.25 111 THR A C 1
ATOM 821 O O . THR A 1 111 ? 13.447 -0.712 19.587 1.00 78.25 111 THR A O 1
ATOM 824 N N . THR A 1 112 ? 12.922 1.408 19.076 1.00 78.00 112 THR A N 1
ATOM 825 C CA . THR A 1 112 ? 13.537 2.021 20.266 1.00 78.00 112 THR A CA 1
ATOM 826 C C . THR A 1 112 ? 12.547 2.441 21.351 1.00 78.00 112 THR A C 1
ATOM 828 O O . THR A 1 112 ? 12.992 3.056 22.311 1.00 78.00 112 THR A O 1
ATOM 831 N N . GLY A 1 113 ? 11.252 2.111 21.228 1.00 59.94 113 GLY A N 1
ATOM 832 C CA . GLY A 1 113 ? 10.225 2.414 22.237 1.00 59.94 113 GLY A CA 1
ATOM 833 C C . GLY A 1 113 ? 10.167 3.902 22.603 1.00 59.94 113 GLY A C 1
ATOM 834 O O . GLY A 1 113 ? 10.768 4.316 23.590 1.00 59.94 113 GLY A O 1
ATOM 835 N N . GLY A 1 114 ? 9.490 4.700 21.773 1.00 50.50 114 GLY A N 1
ATOM 836 C CA . GLY A 1 114 ? 9.193 6.107 22.076 1.00 50.50 114 GLY A CA 1
ATOM 837 C C . GLY A 1 114 ? 8.130 6.252 23.154 1.00 50.50 114 GLY A C 1
ATOM 838 O O . GLY A 1 114 ? 7.195 5.415 23.154 1.00 50.50 114 GLY A O 1
#

Secondary structure (DSSP, 8-state):
-----PPPPPP----SSHHHHHHHHHHTTSSSSS------HHHHHHHHTT-SS-TT-EEEEETTTTEEEEHHHHHHHHHHTT--GGGHHHHHHHHHHHTSGGG-HHHHT-TT--

Radius of gyration: 15.03 Å; chains: 1; bounding box: 36×33×41 Å

Foldseek 3Di:
DDDPQADADDDDDFDPDQVRRLVVCVVVVVDPSDRFQQQDPVQLVLLQVLDPDHQSDWLAADPDVRHTDGLSVLSRVCRRVVHDSVCSHVSVVVVSVCRDVVVVVHQVVDPVGD

pLDDT: mean 89.48, std 14.15, range [30.95, 98.31]